Protein AF-A0A8T4RF55-F1 (afdb_monomer)

Radius of gyration: 16.99 Å; Cα contacts (8 Å, |Δi|>4): 60; chains: 1; bounding box: 37×33×46 Å

pLDDT: mean 94.15, std 7.54, range [52.59, 98.62]

Solvent-accessible surface area (backbone atoms only — not comparable to full-atom values): 5927 Å² total; per-residue (Å²): 133,56,58,46,57,53,33,50,52,48,51,54,49,36,68,74,76,56,82,65,101,63,55,70,68,57,51,53,50,51,48,50,55,51,52,52,52,43,52,48,55,52,50,50,52,51,56,39,44,75,74,68,45,93,66,75,61,59,62,48,64,74,44,38,55,56,49,52,51,51,50,50,32,53,50,32,57,74,71,68,48,87,41,64,48,62,55,49,54,54,50,52,55,52,52,52,51,50,66,60,73,77,107

Structure (mmCIF, N/CA/C/O backbone):
data_AF-A0A8T4RF55-F1
#
_entry.id   AF-A0A8T4RF55-F1
#
loop_
_atom_site.group_PDB
_atom_site.id
_atom_site.type_symbol
_atom_site.label_atom_id
_atom_site.label_alt_id
_atom_site.label_comp_id
_atom_site.label_asym_id
_atom_site.label_entity_id
_atom_site.label_seq_id
_atom_site.pdbx_PDB_ins_code
_atom_site.Cartn_x
_atom_site.Cartn_y
_atom_site.Cartn_z
_atom_site.occupancy
_atom_site.B_iso_or_equiv
_atom_site.auth_seq_id
_atom_site.auth_comp_id
_atom_site.auth_asym_id
_atom_site.auth_atom_id
_atom_site.pdbx_PDB_model_num
ATOM 1 N N . MET A 1 1 ? -10.672 -16.044 -0.523 1.00 75.94 1 MET A N 1
ATOM 2 C CA . MET A 1 1 ? -9.981 -15.215 0.471 1.00 75.94 1 MET A CA 1
ATOM 3 C C . MET A 1 1 ? -10.232 -13.793 0.055 1.00 75.94 1 MET A C 1
ATOM 5 O O . MET A 1 1 ? -9.889 -13.452 -1.074 1.00 75.94 1 MET A O 1
ATOM 9 N N . ASP A 1 2 ? -10.941 -13.046 0.882 1.00 91.69 2 ASP A N 1
ATOM 10 C CA . ASP A 1 2 ? -11.229 -11.640 0.616 1.00 91.69 2 ASP A CA 1
ATOM 11 C C . ASP A 1 2 ? -10.144 -10.730 1.224 1.00 91.69 2 ASP A C 1
ATOM 13 O O . ASP A 1 2 ? -9.133 -11.189 1.764 1.00 91.69 2 ASP A O 1
ATOM 17 N N . THR A 1 3 ? -10.310 -9.418 1.071 1.00 92.31 3 THR A N 1
ATOM 18 C CA . THR A 1 3 ? -9.379 -8.418 1.610 1.00 92.31 3 THR A CA 1
ATOM 19 C C . THR A 1 3 ? -9.333 -8.417 3.132 1.00 92.31 3 THR A C 1
ATOM 21 O O . THR A 1 3 ? -8.275 -8.145 3.701 1.00 92.31 3 THR A O 1
ATOM 24 N N . LYS A 1 4 ? -10.446 -8.751 3.791 1.00 94.81 4 LYS A N 1
ATOM 25 C CA . LYS A 1 4 ? -10.540 -8.824 5.246 1.00 94.81 4 LYS A CA 1
ATOM 26 C C . LYS A 1 4 ? -9.741 -10.002 5.787 1.00 94.81 4 LYS A C 1
ATOM 28 O O . LYS A 1 4 ? -8.947 -9.829 6.709 1.00 94.81 4 LYS A O 1
ATOM 33 N N . ASP A 1 5 ? -9.863 -11.165 5.151 1.00 96.19 5 ASP A N 1
ATOM 34 C CA . ASP A 1 5 ? -9.072 -12.355 5.463 1.00 96.19 5 ASP A CA 1
ATOM 35 C C . ASP A 1 5 ? -7.565 -12.074 5.345 1.00 96.19 5 ASP A C 1
ATOM 37 O O . ASP A 1 5 ? -6.777 -12.469 6.209 1.00 96.19 5 ASP A O 1
ATOM 41 N N . LEU A 1 6 ? -7.144 -11.394 4.270 1.00 95.25 6 LEU A N 1
ATOM 42 C CA . LEU A 1 6 ? -5.741 -11.021 4.052 1.00 95.25 6 LEU A CA 1
ATOM 43 C C . LEU A 1 6 ? -5.245 -10.055 5.131 1.00 95.25 6 LEU A C 1
ATOM 45 O O . LEU A 1 6 ? -4.172 -10.260 5.702 1.00 95.25 6 LEU A O 1
ATOM 49 N N . GLN A 1 7 ? -6.045 -9.037 5.448 1.00 96.75 7 GLN A N 1
ATOM 50 C CA . GLN A 1 7 ? -5.734 -8.065 6.489 1.00 96.75 7 GLN A CA 1
ATOM 51 C C . GLN A 1 7 ? -5.605 -8.725 7.872 1.00 96.75 7 GLN A C 1
ATOM 53 O O . GLN A 1 7 ? -4.681 -8.401 8.625 1.00 96.75 7 GLN A O 1
ATOM 58 N N . GLN A 1 8 ? -6.485 -9.678 8.192 1.00 96.94 8 GLN A N 1
ATOM 59 C CA . GLN A 1 8 ? -6.433 -10.425 9.446 1.00 96.94 8 GLN A CA 1
ATOM 60 C C . GLN A 1 8 ? -5.203 -11.338 9.515 1.00 96.94 8 GLN A C 1
ATOM 62 O O . GLN A 1 8 ? -4.500 -11.341 10.524 1.00 96.94 8 GLN A O 1
ATOM 67 N N . ARG A 1 9 ? -4.873 -12.049 8.432 1.00 96.75 9 ARG A N 1
ATOM 68 C CA . ARG A 1 9 ? -3.643 -12.858 8.361 1.00 96.75 9 ARG A CA 1
ATOM 69 C C . ARG A 1 9 ? -2.383 -12.015 8.536 1.00 96.75 9 ARG A C 1
ATOM 71 O O . ARG A 1 9 ? -1.439 -12.467 9.182 1.00 96.75 9 ARG A O 1
ATOM 78 N N . GLN A 1 10 ? -2.372 -10.793 8.002 1.00 96.56 10 GLN A N 1
ATOM 79 C CA . GLN A 1 10 ? -1.277 -9.854 8.235 1.00 96.56 10 GLN A CA 1
ATOM 80 C C . GLN A 1 10 ? -1.180 -9.472 9.719 1.00 96.56 10 GLN A C 1
ATOM 82 O O . GLN A 1 10 ? -0.090 -9.522 10.283 1.00 96.56 10 GLN A O 1
ATOM 87 N N . ALA A 1 11 ? -2.307 -9.172 10.377 1.00 95.62 11 ALA A N 1
ATOM 88 C CA . ALA A 1 11 ? -2.330 -8.872 11.811 1.00 95.62 11 ALA A CA 1
ATOM 89 C C . ALA A 1 11 ? -1.808 -10.044 12.660 1.00 95.62 11 ALA A C 1
ATOM 91 O O . ALA A 1 11 ? -1.033 -9.837 13.592 1.00 95.62 11 ALA A O 1
ATOM 92 N N . GLU A 1 12 ? -2.193 -11.278 12.327 1.00 96.75 12 GLU A N 1
ATOM 93 C CA . GLU A 1 12 ? -1.714 -12.494 12.996 1.00 96.75 12 GLU A CA 1
ATOM 94 C C . GLU A 1 12 ? -0.205 -12.695 12.808 1.00 96.75 12 GLU A C 1
ATOM 96 O O . GLU A 1 12 ? 0.510 -13.025 13.760 1.00 96.75 12 GLU A O 1
ATOM 101 N N . TYR A 1 13 ? 0.295 -12.466 11.591 1.00 96.12 13 TYR A N 1
ATOM 102 C CA . TYR A 1 13 ? 1.722 -12.511 11.292 1.00 96.12 13 TYR A CA 1
ATOM 103 C C . TYR A 1 13 ? 2.492 -11.456 12.099 1.00 96.12 13 TYR A C 1
ATOM 105 O O . TYR A 1 13 ? 3.465 -11.789 12.778 1.00 96.12 13 TYR A O 1
ATOM 113 N N . ASP A 1 14 ? 2.032 -10.206 12.094 1.00 93.75 14 ASP A N 1
ATOM 114 C CA . ASP A 1 14 ? 2.677 -9.109 12.817 1.00 93.75 14 ASP A CA 1
ATOM 115 C C . ASP A 1 14 ? 2.645 -9.337 14.332 1.00 93.75 14 ASP A C 1
ATOM 117 O O . ASP A 1 14 ? 3.651 -9.148 15.014 1.00 93.75 14 ASP A O 1
ATOM 121 N N . ALA A 1 15 ? 1.529 -9.828 14.875 1.00 92.69 15 ALA A N 1
ATOM 122 C CA . ALA A 1 15 ? 1.428 -10.174 16.288 1.00 92.69 15 ALA A CA 1
ATOM 123 C C . ALA A 1 15 ? 2.415 -11.281 16.682 1.00 92.69 15 ALA A C 1
ATOM 125 O O . ALA A 1 15 ? 2.903 -11.297 17.811 1.00 92.69 15 ALA A O 1
ATOM 126 N N . LYS A 1 16 ? 2.729 -12.207 15.773 1.00 94.06 16 LYS A N 1
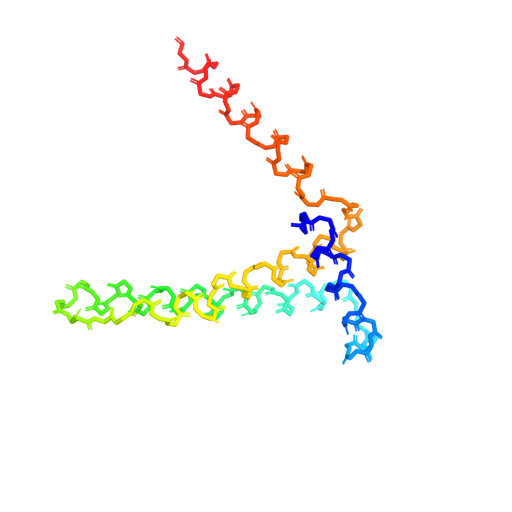ATOM 127 C CA . LYS A 1 16 ? 3.645 -13.318 16.044 1.00 94.06 16 LYS A CA 1
ATOM 128 C C . LYS A 1 16 ? 5.117 -12.948 15.861 1.00 94.06 16 LYS A C 1
ATOM 130 O O . LYS A 1 16 ? 5.954 -13.416 16.630 1.00 94.06 16 LYS A O 1
ATOM 135 N N . TYR A 1 17 ? 5.436 -12.148 14.848 1.00 90.75 17 TYR A N 1
ATOM 136 C CA . TYR A 1 17 ? 6.816 -11.925 14.402 1.00 90.75 17 TYR A CA 1
ATOM 137 C C . TYR A 1 17 ? 7.294 -10.478 14.551 1.00 90.75 17 TYR A C 1
ATOM 139 O O . TYR A 1 17 ? 8.494 -10.222 14.491 1.00 90.75 17 TYR A O 1
ATOM 147 N N . TRP A 1 18 ? 6.381 -9.536 14.783 1.00 82.06 18 TRP A N 1
ATOM 148 C CA . TRP A 1 18 ? 6.650 -8.101 14.823 1.00 82.06 18 TRP A CA 1
ATOM 149 C C . TRP A 1 18 ? 6.173 -7.457 16.134 1.00 82.06 18 TRP A C 1
ATOM 151 O O . TRP A 1 18 ? 5.521 -6.411 16.161 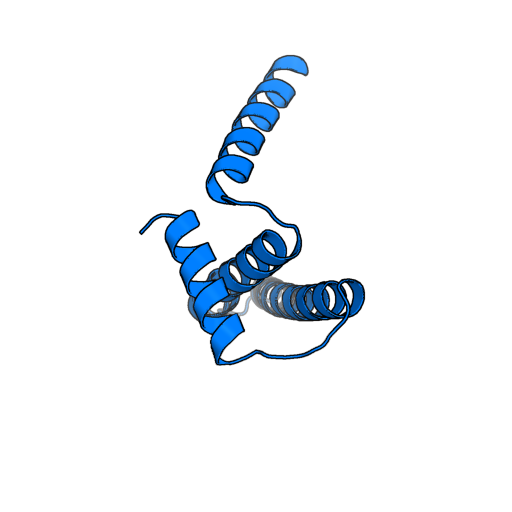1.00 82.06 18 TRP A O 1
ATOM 161 N N . GLN A 1 19 ? 6.531 -8.068 17.267 1.00 69.75 19 GLN A N 1
ATOM 162 C CA . GLN A 1 19 ? 6.258 -7.502 18.591 1.00 69.75 19 GLN A CA 1
ATOM 163 C C . GLN A 1 19 ? 7.274 -6.412 18.949 1.00 69.75 19 GLN A C 1
ATOM 165 O O . GLN A 1 19 ? 8.222 -6.636 19.697 1.00 69.75 19 GLN A O 1
ATOM 170 N N . HIS A 1 20 ? 7.093 -5.219 18.384 1.00 71.06 20 HIS A N 1
ATOM 171 C CA . HIS A 1 20 ? 7.832 -4.020 18.782 1.00 71.06 20 HIS A CA 1
ATOM 172 C C . HIS A 1 20 ? 6.919 -3.043 19.530 1.00 71.06 20 HIS A C 1
ATOM 174 O O . HIS A 1 20 ? 5.885 -2.615 19.009 1.00 71.06 20 HIS A O 1
ATOM 180 N N . ASN A 1 21 ? 7.350 -2.623 20.725 1.00 81.62 21 ASN A N 1
ATOM 181 C CA . ASN A 1 21 ? 6.771 -1.497 21.466 1.00 81.62 21 ASN A CA 1
ATOM 182 C C . ASN A 1 21 ? 7.182 -0.170 20.806 1.00 81.62 21 ASN A C 1
ATOM 184 O O . ASN A 1 21 ? 7.965 0.597 21.356 1.00 81.62 21 ASN A O 1
ATOM 188 N N . ALA A 1 22 ? 6.690 0.062 19.592 1.00 87.69 22 ALA A N 1
ATOM 189 C CA . ALA A 1 22 ? 6.879 1.297 18.844 1.00 87.69 22 ALA A CA 1
ATOM 190 C C . ALA A 1 22 ? 5.625 2.175 18.937 1.00 87.69 22 ALA A C 1
ATOM 192 O O . ALA A 1 22 ? 4.496 1.668 18.950 1.00 87.69 22 ALA A O 1
ATOM 193 N N . SER A 1 23 ? 5.828 3.490 18.960 1.00 93.75 23 SER A N 1
ATOM 194 C CA . SER A 1 23 ? 4.749 4.474 18.855 1.00 93.75 23 SER A CA 1
ATOM 195 C C . SER A 1 23 ? 4.048 4.403 17.492 1.00 93.75 23 SER A C 1
ATOM 197 O O . SER A 1 23 ? 4.587 3.874 16.517 1.00 93.75 23 SER A O 1
ATOM 199 N N . GLU A 1 24 ? 2.841 4.966 17.402 1.00 94.00 24 GLU A N 1
ATOM 200 C CA . GLU A 1 24 ? 2.093 5.054 16.141 1.00 94.00 24 GLU A CA 1
ATOM 201 C C . GLU A 1 24 ? 2.905 5.759 15.042 1.00 94.00 24 GLU A C 1
ATOM 203 O O . GLU A 1 24 ? 3.035 5.235 13.936 1.00 94.00 24 GLU A O 1
ATOM 208 N N . LEU A 1 25 ? 3.543 6.890 15.368 1.00 96.19 25 LEU A N 1
ATOM 209 C CA . LEU A 1 25 ? 4.387 7.635 14.432 1.00 96.19 25 LEU A CA 1
ATOM 210 C C . LEU A 1 25 ? 5.539 6.783 13.887 1.00 96.19 25 LEU A C 1
ATOM 212 O O . LEU A 1 25 ? 5.839 6.830 12.696 1.00 96.19 25 LEU A O 1
ATOM 216 N N . GLU A 1 26 ? 6.202 6.003 14.740 1.00 9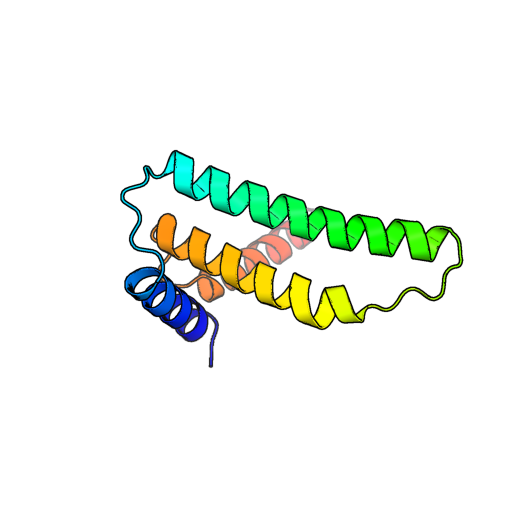5.62 26 GLU A N 1
ATOM 217 C CA . GLU A 1 26 ? 7.307 5.143 14.312 1.00 95.62 26 GLU A CA 1
ATOM 218 C C . GLU A 1 26 ? 6.837 4.041 13.367 1.00 95.62 26 GLU A C 1
ATOM 220 O O . GLU A 1 26 ? 7.526 3.751 12.386 1.00 95.62 26 GLU A O 1
ATOM 225 N N . LYS A 1 27 ? 5.652 3.475 13.617 1.00 94.88 27 LYS A N 1
ATOM 226 C CA . LYS A 1 27 ? 5.033 2.476 12.740 1.00 94.88 27 LYS A CA 1
ATOM 227 C C . LYS A 1 27 ? 4.635 3.086 11.394 1.00 94.88 27 LYS A C 1
ATOM 229 O O . LYS A 1 27 ? 4.998 2.534 10.358 1.00 94.88 27 LYS A O 1
ATOM 234 N N . ILE A 1 28 ? 3.998 4.260 11.385 1.00 96.94 28 ILE A N 1
ATOM 235 C CA . ILE A 1 28 ? 3.660 4.985 10.146 1.00 96.94 28 ILE A CA 1
ATOM 236 C C . ILE A 1 28 ? 4.925 5.327 9.355 1.00 96.94 28 ILE A C 1
ATOM 238 O O . ILE A 1 28 ? 4.973 5.123 8.139 1.00 96.94 28 ILE A O 1
ATOM 242 N N . ARG A 1 29 ? 5.977 5.804 10.030 1.00 97.31 29 ARG A N 1
ATOM 243 C CA . ARG A 1 29 ? 7.270 6.089 9.396 1.00 97.31 29 ARG A CA 1
ATOM 244 C C . ARG A 1 29 ? 7.871 4.823 8.792 1.00 97.31 29 ARG A C 1
ATOM 246 O O . ARG A 1 29 ? 8.340 4.865 7.661 1.00 97.31 29 ARG A O 1
ATOM 253 N N . HIS A 1 30 ? 7.854 3.709 9.522 1.00 95.62 30 HIS A N 1
ATOM 254 C CA . HIS A 1 30 ? 8.358 2.427 9.037 1.00 95.62 30 HIS A CA 1
ATOM 255 C C . HIS A 1 30 ? 7.630 1.982 7.760 1.00 95.62 30 HIS A C 1
ATOM 257 O O . HIS A 1 30 ? 8.283 1.744 6.744 1.00 95.62 30 HIS A O 1
ATOM 263 N N . ILE A 1 31 ? 6.295 1.972 7.778 1.00 96.81 31 ILE A N 1
ATOM 264 C CA . ILE A 1 31 ? 5.461 1.637 6.614 1.00 96.81 31 ILE A CA 1
ATOM 265 C C . ILE A 1 31 ? 5.776 2.574 5.438 1.00 96.81 31 ILE A C 1
ATOM 267 O O . ILE A 1 31 ? 6.048 2.114 4.331 1.00 96.81 31 ILE A O 1
ATOM 271 N N . THR A 1 32 ? 5.830 3.887 5.682 1.00 98.00 32 THR A N 1
ATOM 272 C CA . THR A 1 32 ? 6.152 4.897 4.657 1.00 98.00 32 THR A CA 1
ATOM 273 C C . THR A 1 32 ? 7.508 4.640 3.997 1.00 98.00 32 THR A C 1
ATOM 275 O O . THR A 1 32 ? 7.625 4.710 2.775 1.00 98.00 32 THR A O 1
ATOM 278 N N . LEU A 1 33 ? 8.540 4.310 4.781 1.00 98.19 33 LEU A N 1
ATOM 279 C CA . LEU A 1 33 ? 9.871 4.005 4.249 1.00 98.19 33 LEU A CA 1
ATOM 280 C C . LEU A 1 33 ? 9.855 2.769 3.346 1.00 98.19 33 LEU A C 1
ATOM 282 O O .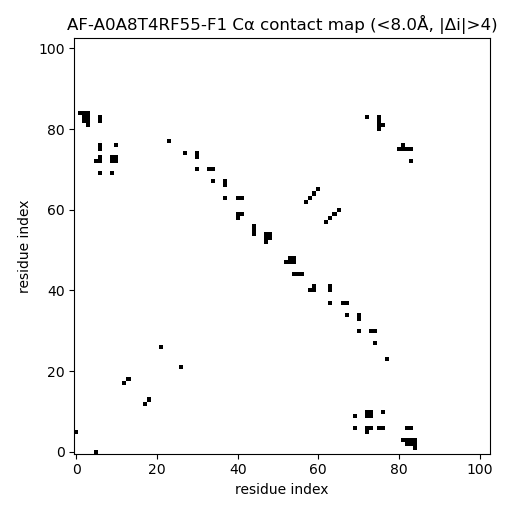 LEU A 1 33 ? 10.555 2.734 2.335 1.00 98.19 33 LEU A O 1
ATOM 286 N N . HIS A 1 34 ? 9.058 1.762 3.692 1.00 98.25 34 HIS A N 1
ATOM 287 C CA . HIS A 1 34 ? 8.903 0.577 2.862 1.00 98.25 34 HIS A CA 1
ATOM 288 C C . HIS A 1 34 ? 8.137 0.867 1.570 1.00 98.25 34 HIS A C 1
ATOM 290 O O . HIS A 1 34 ? 8.622 0.500 0.502 1.00 98.25 34 HIS A O 1
ATOM 296 N N . VAL A 1 35 ? 7.036 1.620 1.630 1.00 98.25 35 VAL A N 1
ATOM 297 C CA . VAL A 1 35 ? 6.331 2.101 0.429 1.00 98.25 35 VAL A CA 1
ATOM 298 C C . VAL A 1 35 ? 7.276 2.896 -0.479 1.00 98.25 35 VAL A C 1
ATOM 300 O O . VAL A 1 35 ? 7.291 2.678 -1.688 1.00 98.25 35 VAL A O 1
ATOM 303 N N . GLY A 1 36 ? 8.142 3.743 0.086 1.00 98.50 36 GLY A N 1
ATOM 304 C CA . GLY A 1 36 ? 9.172 4.457 -0.675 1.00 98.50 36 GLY A CA 1
ATOM 305 C C . GLY A 1 36 ? 10.123 3.527 -1.440 1.00 98.50 36 GLY A C 1
ATOM 306 O O . GLY A 1 36 ? 10.443 3.793 -2.597 1.00 98.50 36 GLY A O 1
ATOM 307 N N . LYS A 1 37 ? 10.527 2.393 -0.849 1.00 98.50 37 LYS A N 1
ATOM 308 C CA . LYS A 1 37 ? 11.334 1.374 -1.549 1.00 98.50 37 LYS A CA 1
ATOM 309 C C . LYS A 1 37 ? 10.572 0.747 -2.715 1.00 98.50 37 LYS A C 1
ATOM 311 O O . LYS A 1 37 ? 11.167 0.516 -3.764 1.00 98.50 37 LYS A O 1
ATOM 316 N N . LEU A 1 38 ? 9.275 0.486 -2.548 1.00 98.62 38 LEU A N 1
ATOM 317 C CA . LEU A 1 38 ? 8.429 -0.063 -3.612 1.00 98.62 38 LEU A CA 1
ATOM 318 C C . LEU A 1 38 ? 8.296 0.913 -4.783 1.00 98.62 38 LEU A C 1
ATOM 320 O O . LEU A 1 38 ? 8.455 0.515 -5.935 1.00 98.62 38 LEU A O 1
ATOM 324 N N . VAL A 1 39 ? 8.099 2.200 -4.487 1.00 98.44 39 VAL A N 1
ATOM 325 C CA . VAL A 1 39 ? 8.116 3.267 -5.498 1.00 98.44 39 VAL A CA 1
ATOM 326 C C . VAL A 1 39 ? 9.469 3.321 -6.210 1.00 98.44 39 VAL A C 1
ATOM 328 O O . VAL A 1 39 ? 9.500 3.441 -7.429 1.00 98.44 39 VAL A O 1
ATOM 331 N N . GLY A 1 40 ? 10.579 3.157 -5.485 1.00 98.50 40 GLY A N 1
ATOM 332 C CA . GLY A 1 40 ? 11.915 3.063 -6.081 1.00 98.50 40 GLY A CA 1
ATOM 333 C C . GLY A 1 40 ? 12.047 1.920 -7.094 1.00 98.50 40 GLY A C 1
ATOM 334 O O . GLY A 1 40 ? 12.555 2.140 -8.187 1.00 98.50 40 GLY A O 1
ATOM 335 N N . LYS A 1 41 ? 11.530 0.722 -6.784 1.00 98.31 41 LYS A N 1
ATOM 336 C CA . LYS A 1 41 ? 11.526 -0.419 -7.724 1.00 98.31 41 LYS A CA 1
ATOM 337 C C . LYS A 1 41 ? 10.724 -0.113 -8.995 1.00 98.31 41 LYS A C 1
ATOM 3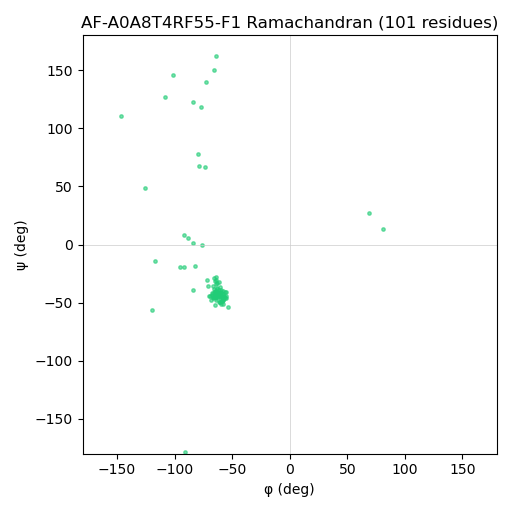39 O O . LYS A 1 41 ? 11.167 -0.436 -10.095 1.00 98.31 41 LYS A O 1
ATOM 344 N N . LEU A 1 42 ? 9.568 0.540 -8.852 1.00 98.38 42 LEU A N 1
ATOM 345 C CA . LEU A 1 42 ? 8.756 0.985 -9.991 1.00 98.38 42 LEU A CA 1
ATOM 346 C C . LEU A 1 42 ? 9.485 2.039 -10.831 1.00 98.38 42 LEU A C 1
ATOM 348 O O . LEU A 1 42 ? 9.495 1.938 -12.054 1.00 98.38 42 LEU A O 1
ATOM 352 N N . ALA A 1 43 ? 10.127 3.015 -10.185 1.00 98.44 43 ALA A N 1
ATOM 353 C CA . ALA A 1 43 ? 10.901 4.049 -10.865 1.00 98.44 43 ALA A CA 1
ATOM 354 C C . ALA A 1 43 ? 12.051 3.445 -11.683 1.00 98.44 43 ALA A C 1
ATOM 356 O O . ALA A 1 43 ? 12.208 3.795 -12.849 1.00 98.44 43 ALA A O 1
ATOM 357 N N . THR A 1 44 ? 12.782 2.480 -11.115 1.00 98.12 44 THR A N 1
ATOM 358 C CA . THR A 1 44 ? 13.819 1.734 -11.840 1.00 98.12 44 THR A CA 1
ATOM 359 C C . THR A 1 44 ? 13.243 1.032 -13.066 1.00 98.12 44 THR A C 1
ATOM 361 O O . THR A 1 44 ? 13.822 1.117 -14.143 1.00 98.12 44 THR A O 1
ATOM 364 N N . TYR A 1 45 ? 12.099 0.352 -12.941 1.00 98.19 45 TYR A N 1
ATOM 365 C CA . TYR A 1 45 ? 11.465 -0.282 -14.097 1.00 98.19 45 TYR A CA 1
ATOM 366 C C . TYR A 1 45 ? 11.152 0.736 -15.203 1.00 98.19 45 TYR A C 1
ATOM 368 O O . TYR A 1 45 ? 11.512 0.499 -16.355 1.00 98.19 45 TYR A O 1
ATOM 376 N N . CYS A 1 46 ? 10.537 1.872 -14.859 1.00 98.12 46 CYS A N 1
ATOM 377 C CA . CYS A 1 46 ? 10.209 2.919 -15.828 1.00 98.12 46 CYS A CA 1
ATOM 378 C C . CYS A 1 46 ? 11.462 3.470 -16.520 1.00 98.12 46 CYS A C 1
ATOM 380 O O . CYS A 1 46 ? 11.511 3.492 -17.744 1.00 98.12 46 CYS A O 1
ATOM 382 N N . GLU A 1 47 ? 12.494 3.832 -15.754 1.00 98.38 47 GLU A N 1
ATOM 383 C CA . GLU A 1 47 ? 13.753 4.359 -16.293 1.00 98.38 47 GLU A CA 1
ATOM 384 C C . GLU A 1 47 ? 14.410 3.376 -17.274 1.00 98.38 47 GLU A C 1
ATOM 386 O O . GLU A 1 47 ? 14.849 3.757 -18.359 1.00 98.38 47 GLU A O 1
ATOM 391 N N . ARG A 1 48 ? 14.475 2.087 -16.920 1.00 98.00 48 ARG A N 1
ATOM 392 C CA . ARG A 1 48 ? 15.099 1.060 -17.770 1.00 98.00 48 ARG A CA 1
ATOM 393 C C . ARG A 1 48 ? 14.305 0.853 -19.063 1.00 98.00 48 ARG A C 1
ATOM 395 O O . ARG A 1 48 ? 14.897 0.768 -20.136 1.00 98.00 48 ARG A O 1
ATOM 402 N N . GLN A 1 49 ? 12.975 0.836 -18.978 1.00 97.44 49 GLN A N 1
ATOM 403 C CA . GLN A 1 49 ? 12.100 0.745 -20.151 1.00 97.44 49 GLN A CA 1
ATOM 404 C C . GLN A 1 49 ? 12.240 1.965 -21.074 1.00 97.44 49 GLN A C 1
ATOM 406 O O . GLN A 1 49 ? 12.337 1.808 -22.289 1.00 97.44 49 GLN A O 1
ATOM 411 N N . GLU A 1 50 ? 12.311 3.177 -20.518 1.00 97.56 50 GLU A N 1
ATOM 412 C CA . GLU A 1 50 ? 12.507 4.417 -21.285 1.00 97.56 50 GLU A CA 1
ATOM 413 C C . GLU A 1 50 ? 13.867 4.466 -21.998 1.00 97.56 50 GLU A C 1
ATOM 415 O O . GLU A 1 50 ? 13.968 5.009 -23.099 1.00 97.56 50 GLU A O 1
ATOM 420 N N . HIS A 1 51 ? 14.898 3.836 -21.430 1.00 97.44 51 HIS A N 1
ATOM 421 C CA . HIS A 1 51 ? 16.197 3.648 -22.084 1.00 97.44 51 HIS A CA 1
ATOM 422 C C . HIS A 1 51 ? 16.211 2.544 -23.159 1.00 97.44 51 HIS A C 1
ATOM 424 O O . HIS A 1 51 ? 17.240 2.329 -23.802 1.00 97.44 51 HIS A O 1
ATOM 430 N N . GLY A 1 52 ? 15.086 1.862 -23.392 1.00 96.19 52 GLY A N 1
ATOM 431 C CA . GLY A 1 52 ? 14.965 0.793 -24.384 1.00 96.19 52 GLY A CA 1
ATOM 432 C C . GLY A 1 52 ? 15.481 -0.567 -23.908 1.00 96.19 52 GLY A C 1
ATOM 433 O O . GLY A 1 52 ? 15.647 -1.474 -24.727 1.00 96.19 52 GLY A O 1
ATOM 434 N N . ASP A 1 53 ? 15.729 -0.736 -22.605 1.00 95.94 53 ASP A N 1
ATOM 435 C CA . ASP A 1 53 ? 16.070 -2.039 -22.044 1.00 95.94 53 ASP A CA 1
ATOM 436 C C . ASP A 1 53 ? 14.831 -2.944 -22.013 1.00 95.94 53 ASP A C 1
ATOM 438 O O . ASP A 1 53 ? 13.748 -2.532 -21.598 1.00 95.94 53 ASP A O 1
ATOM 442 N N . ASN A 1 54 ? 14.994 -4.230 -22.341 1.00 93.50 54 ASN A N 1
ATOM 443 C CA . ASN A 1 54 ? 13.956 -5.236 -22.091 1.00 93.50 54 ASN A CA 1
ATOM 444 C C . ASN A 1 54 ? 13.963 -5.656 -20.609 1.00 93.50 54 ASN A C 1
ATOM 446 O O . ASN A 1 54 ? 14.376 -6.764 -20.256 1.00 93.50 54 ASN A O 1
ATOM 450 N N . TYR A 1 55 ? 13.594 -4.727 -19.729 1.00 95.06 55 TYR A N 1
ATOM 451 C CA . TYR A 1 55 ? 13.634 -4.920 -18.283 1.00 95.06 55 TYR A CA 1
ATOM 452 C C . TYR A 1 55 ? 12.367 -5.629 -17.785 1.00 95.06 55 TYR A C 1
ATOM 454 O O . TYR A 1 55 ? 11.253 -5.164 -18.013 1.00 95.06 55 TYR A O 1
ATOM 462 N N . SER A 1 56 ? 12.518 -6.771 -17.114 1.00 96.50 56 SER A N 1
ATOM 463 C CA . SER A 1 56 ? 11.378 -7.613 -16.723 1.00 96.50 56 SER A CA 1
ATOM 464 C C . SER A 1 56 ? 10.454 -6.950 -15.689 1.00 96.50 56 SER A C 1
ATOM 466 O O . SER A 1 56 ? 10.897 -6.192 -14.825 1.00 96.50 56 SER A O 1
ATOM 468 N N . THR A 1 57 ? 9.167 -7.305 -15.728 1.00 97.88 57 THR A N 1
ATOM 469 C CA . THR A 1 57 ? 8.171 -6.967 -14.697 1.00 97.88 57 THR A CA 1
ATOM 470 C C . THR A 1 57 ? 8.162 -7.944 -13.518 1.00 97.88 57 THR A C 1
ATOM 472 O O . THR A 1 57 ? 7.368 -7.758 -12.597 1.00 97.88 57 THR A O 1
ATOM 475 N N . ASP A 1 58 ? 9.029 -8.963 -13.501 1.00 98.06 58 ASP A N 1
ATOM 476 C CA . ASP A 1 58 ? 9.036 -9.997 -12.454 1.00 98.06 58 ASP A CA 1
ATOM 477 C C . ASP A 1 58 ? 9.168 -9.401 -11.047 1.00 98.06 58 ASP A C 1
ATOM 479 O O . ASP A 1 58 ? 8.381 -9.735 -10.170 1.00 98.06 58 ASP A O 1
ATOM 483 N N . GLN A 1 59 ? 10.065 -8.429 -10.837 1.00 97.50 59 GLN A N 1
ATOM 484 C CA . GLN A 1 59 ? 10.197 -7.763 -9.534 1.00 97.50 59 GLN A CA 1
ATOM 485 C C . GLN A 1 59 ? 8.927 -6.989 -9.135 1.00 97.50 59 GLN A C 1
ATOM 487 O O . GLN A 1 59 ? 8.583 -6.909 -7.955 1.00 97.50 59 GLN A O 1
ATOM 492 N N . ILE A 1 60 ? 8.199 -6.426 -10.102 1.00 98.31 60 ILE A N 1
ATOM 493 C CA . ILE A 1 60 ? 6.927 -5.759 -9.813 1.00 98.31 60 ILE A CA 1
ATOM 494 C C . ILE A 1 60 ? 5.885 -6.795 -9.386 1.00 98.31 60 ILE A C 1
ATOM 496 O O . ILE A 1 60 ? 5.210 -6.611 -8.375 1.00 98.31 60 ILE A O 1
ATOM 500 N N . ARG A 1 61 ? 5.772 -7.888 -10.148 1.00 98.44 61 ARG A N 1
ATOM 501 C CA . ARG A 1 61 ? 4.800 -8.959 -9.913 1.00 98.44 61 ARG A CA 1
ATOM 502 C C . ARG A 1 61 ? 5.047 -9.678 -8.588 1.00 98.44 61 ARG A C 1
ATOM 504 O O . ARG A 1 61 ? 4.102 -9.882 -7.834 1.00 98.44 61 ARG A O 1
ATOM 511 N N . ASP A 1 62 ? 6.295 -10.047 -8.328 1.00 98.19 62 ASP A N 1
ATOM 512 C CA . ASP A 1 62 ? 6.649 -10.991 -7.269 1.00 98.19 62 ASP A CA 1
ATOM 513 C C . ASP A 1 62 ? 7.045 -10.296 -5.959 1.00 98.19 62 ASP A C 1
ATOM 515 O O . ASP A 1 62 ? 6.983 -10.919 -4.903 1.00 98.19 62 ASP A O 1
ATOM 519 N N . GLU A 1 63 ? 7.411 -9.008 -6.003 1.00 98.00 63 GLU A N 1
ATOM 520 C CA . GLU A 1 63 ? 7.776 -8.240 -4.806 1.00 98.00 63 GLU A CA 1
ATOM 521 C C . GLU A 1 63 ? 6.859 -7.027 -4.602 1.00 98.00 63 GLU A C 1
ATOM 523 O O . GLU A 1 63 ? 6.224 -6.903 -3.562 1.00 98.00 63 GLU A O 1
ATOM 528 N N . VAL A 1 64 ? 6.747 -6.125 -5.585 1.00 98.44 64 VAL A N 1
ATOM 529 C CA . VAL A 1 64 ? 6.055 -4.837 -5.376 1.00 98.44 64 VAL A CA 1
ATOM 530 C C . VAL A 1 64 ? 4.566 -5.010 -5.089 1.00 98.44 64 VAL A C 1
ATOM 532 O O . VAL A 1 64 ? 4.065 -4.455 -4.115 1.00 98.44 64 VAL A O 1
ATOM 535 N N . VAL A 1 65 ? 3.849 -5.754 -5.931 1.00 98.06 65 VAL A N 1
ATOM 536 C CA . VAL A 1 65 ? 2.402 -5.963 -5.780 1.00 98.06 65 VAL A CA 1
ATOM 537 C C . VAL A 1 65 ? 2.045 -6.631 -4.444 1.00 98.06 65 VAL A C 1
ATOM 539 O O . VAL A 1 65 ? 1.194 -6.079 -3.743 1.00 98.06 65 VAL A O 1
ATOM 542 N N . PRO A 1 66 ? 2.653 -7.765 -4.041 1.00 97.50 66 PRO A N 1
ATOM 543 C CA . PRO A 1 66 ? 2.340 -8.367 -2.747 1.00 97.50 66 PRO A CA 1
ATOM 544 C C . PRO A 1 66 ? 2.754 -7.477 -1.567 1.00 97.50 66 PRO A C 1
ATOM 546 O O . PRO A 1 66 ? 1.974 -7.337 -0.623 1.00 97.50 66 PRO A O 1
ATOM 549 N N . ASP A 1 67 ? 3.909 -6.806 -1.630 1.00 98.25 67 ASP A N 1
ATOM 550 C CA . ASP A 1 67 ? 4.353 -5.912 -0.554 1.00 98.25 67 ASP A CA 1
ATOM 551 C C . ASP A 1 67 ? 3.414 -4.703 -0.382 1.00 98.25 67 ASP A C 1
ATOM 553 O O . ASP A 1 67 ? 3.171 -4.255 0.739 1.00 98.25 67 ASP A O 1
ATOM 557 N N . LEU A 1 68 ? 2.827 -4.182 -1.468 1.00 97.25 68 LEU A N 1
ATOM 558 C CA . LEU A 1 68 ? 1.809 -3.128 -1.377 1.00 97.25 68 LEU A CA 1
ATOM 559 C C . LEU A 1 68 ? 0.595 -3.586 -0.560 1.00 97.25 68 LEU A C 1
ATOM 561 O O . LEU A 1 68 ? 0.070 -2.800 0.230 1.00 97.25 68 LEU A O 1
ATOM 565 N N . VAL A 1 69 ? 0.172 -4.845 -0.710 1.00 96.31 69 VAL A N 1
ATOM 566 C CA . VAL A 1 69 ? -0.924 -5.415 0.087 1.00 96.31 69 VAL A CA 1
ATOM 567 C C . VAL A 1 69 ? -0.516 -5.521 1.553 1.00 96.31 69 VAL A C 1
ATOM 569 O O . VAL A 1 69 ? -1.270 -5.075 2.415 1.00 96.31 69 VAL A O 1
ATOM 572 N N . VAL A 1 70 ? 0.693 -6.019 1.840 1.00 97.00 70 VAL A N 1
ATOM 573 C CA . VAL A 1 70 ? 1.237 -6.102 3.209 1.00 97.00 70 VAL A CA 1
ATOM 574 C C . VAL A 1 70 ? 1.183 -4.741 3.898 1.00 97.00 70 VAL A C 1
ATOM 576 O O . VAL A 1 70 ? 0.594 -4.606 4.971 1.00 97.00 70 VAL A O 1
ATOM 579 N N . TYR A 1 71 ? 1.752 -3.710 3.273 1.00 97.19 71 TYR A N 1
ATOM 580 C CA . TYR A 1 71 ? 1.847 -2.387 3.888 1.00 97.19 71 TYR A CA 1
ATOM 581 C C . TYR A 1 71 ? 0.501 -1.659 3.959 1.00 97.19 71 TYR A C 1
ATOM 583 O O . TYR A 1 71 ? 0.263 -0.922 4.919 1.00 97.19 71 TYR A O 1
ATOM 591 N N . ALA A 1 72 ? -0.409 -1.896 3.009 1.00 96.62 72 ALA A N 1
ATOM 592 C CA . ALA A 1 72 ? -1.782 -1.403 3.094 1.00 96.62 72 ALA A CA 1
ATOM 593 C C . ALA A 1 72 ? -2.542 -2.050 4.262 1.00 96.62 72 ALA A C 1
ATOM 595 O O . ALA A 1 72 ? -3.178 -1.340 5.042 1.00 96.62 72 ALA A O 1
ATOM 596 N N . SER A 1 73 ? -2.436 -3.371 4.434 1.00 97.06 73 SER A N 1
ATOM 597 C CA . SER A 1 73 ? -3.050 -4.097 5.549 1.00 97.06 73 SER A CA 1
ATOM 598 C C . SER A 1 73 ? -2.462 -3.686 6.898 1.00 97.06 73 SER A C 1
ATOM 600 O O . SER A 1 73 ? -3.213 -3.458 7.843 1.00 97.06 73 SER A O 1
ATOM 602 N N . GLN A 1 74 ? -1.139 -3.521 6.993 1.00 95.88 74 GLN A N 1
ATOM 603 C CA . GLN A 1 74 ? -0.485 -3.017 8.204 1.00 95.88 74 GLN A CA 1
ATOM 604 C C . GLN A 1 74 ? -0.990 -1.627 8.589 1.00 95.88 74 GLN A C 1
ATOM 606 O O . GLN A 1 74 ? -1.288 -1.380 9.757 1.00 95.88 74 GLN A O 1
ATOM 611 N N . LEU A 1 75 ? -1.120 -0.726 7.612 1.00 96.69 75 LEU A N 1
ATOM 612 C CA . LEU A 1 75 ? -1.628 0.618 7.855 1.00 96.69 75 LEU A CA 1
ATOM 613 C C . LEU A 1 75 ? -3.112 0.602 8.246 1.00 96.69 75 LEU A C 1
ATOM 615 O O . LEU A 1 75 ? -3.498 1.300 9.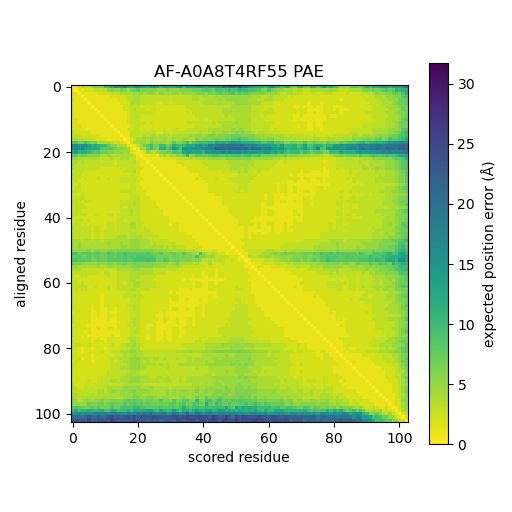179 1.00 96.69 75 LEU A O 1
ATOM 619 N N . ALA A 1 76 ? -3.930 -0.219 7.582 1.00 97.06 76 ALA A N 1
ATOM 620 C CA . ALA A 1 76 ? -5.340 -0.394 7.921 1.00 97.06 76 ALA A CA 1
ATOM 621 C C . ALA A 1 76 ? -5.515 -0.885 9.366 1.00 97.06 76 ALA A C 1
ATOM 623 O O . ALA A 1 76 ? -6.249 -0.271 10.139 1.00 97.06 76 ALA A O 1
ATOM 624 N N . ASN A 1 77 ? -4.768 -1.922 9.753 1.00 96.44 77 ASN A N 1
ATOM 625 C CA . ASN A 1 77 ? -4.766 -2.457 11.113 1.00 96.44 77 ASN A CA 1
ATOM 626 C C . ASN A 1 77 ? -4.301 -1.417 12.140 1.00 96.44 77 ASN A C 1
ATOM 628 O O . ASN A 1 77 ? -4.918 -1.273 13.193 1.00 96.44 77 ASN A O 1
ATOM 632 N N . LEU A 1 78 ? -3.239 -0.666 11.828 1.00 95.50 78 LEU A N 1
ATOM 633 C CA . LEU A 1 78 ? -2.716 0.383 12.705 1.00 95.50 78 LEU A CA 1
ATOM 634 C C . LEU A 1 78 ? -3.742 1.497 12.953 1.00 95.50 78 LEU A C 1
ATOM 636 O O . LEU A 1 78 ? -3.843 1.986 14.072 1.00 95.50 78 LEU A O 1
ATOM 640 N N . LEU A 1 79 ? -4.496 1.880 11.922 1.00 96.00 79 LEU A N 1
ATOM 641 C CA . LEU A 1 79 ? -5.486 2.959 11.976 1.00 96.00 79 LEU A CA 1
ATOM 642 C C . LEU A 1 79 ? -6.882 2.490 12.424 1.00 96.00 79 LEU A C 1
ATOM 644 O O . LEU A 1 79 ? -7.826 3.278 12.394 1.00 96.00 79 LEU A O 1
ATOM 648 N N . GLY A 1 80 ? -7.036 1.222 12.816 1.00 95.81 80 GLY A N 1
ATOM 649 C CA . GLY A 1 80 ? -8.315 0.675 13.277 1.00 95.81 80 GLY A CA 1
ATOM 650 C C . GLY A 1 80 ? -9.373 0.538 12.177 1.00 95.81 80 GLY A C 1
ATOM 651 O O . GLY A 1 80 ? -10.568 0.599 12.456 1.00 95.81 80 GLY A O 1
ATOM 652 N N . ILE A 1 81 ? -8.959 0.379 10.919 1.00 96.94 81 ILE A N 1
ATOM 653 C CA . ILE A 1 81 ? -9.875 0.066 9.819 1.00 96.94 81 ILE A CA 1
ATOM 654 C C . ILE A 1 81 ? -10.221 -1.420 9.905 1.00 96.94 81 ILE A C 1
ATOM 656 O O . ILE A 1 81 ? -9.339 -2.257 9.773 1.00 96.94 81 ILE A O 1
ATOM 660 N N . GLU A 1 82 ? -11.496 -1.755 10.093 1.00 94.00 82 GLU A N 1
ATOM 661 C CA . GLU A 1 82 ? -11.932 -3.155 10.228 1.00 94.00 82 GLU A CA 1
ATOM 662 C C . GLU A 1 82 ? -11.858 -3.954 8.918 1.00 94.00 82 GLU A C 1
ATOM 664 O O . GLU A 1 82 ? -11.559 -5.146 8.944 1.00 94.00 82 GLU A O 1
ATOM 669 N N . ASP A 1 83 ? -12.137 -3.304 7.784 1.00 95.44 83 ASP A N 1
ATOM 670 C CA . ASP A 1 83 ? -12.096 -3.914 6.452 1.00 95.44 83 ASP A CA 1
ATOM 671 C C . ASP A 1 83 ? -11.636 -2.894 5.400 1.00 95.44 83 ASP A C 1
ATOM 673 O O . ASP A 1 83 ? -12.332 -1.924 5.072 1.00 95.44 83 ASP A O 1
ATOM 677 N N . VAL A 1 84 ? -10.428 -3.097 4.870 1.00 95.19 84 VAL A N 1
ATOM 678 C CA . VAL A 1 84 ? -9.877 -2.263 3.794 1.00 95.19 84 VAL A CA 1
ATOM 679 C C . VAL A 1 84 ? -10.660 -2.395 2.480 1.00 95.19 84 VAL A C 1
ATOM 681 O O . VAL A 1 84 ? -10.730 -1.432 1.714 1.00 95.19 84 VAL A O 1
ATOM 684 N N . GLY A 1 85 ? -11.283 -3.548 2.225 1.00 94.94 85 GLY A N 1
ATOM 685 C CA . GLY A 1 85 ? -12.110 -3.798 1.045 1.00 94.94 85 GLY A CA 1
ATOM 686 C C . GLY A 1 85 ? -13.344 -2.911 1.024 1.00 94.94 85 GLY A C 1
ATOM 687 O O . GLY A 1 85 ? -13.594 -2.232 0.028 1.00 94.94 85 GLY A O 1
ATOM 688 N N . ASP A 1 86 ? -14.045 -2.810 2.153 1.00 95.38 86 ASP A N 1
ATOM 689 C CA . ASP A 1 86 ? -15.194 -1.910 2.292 1.00 95.38 86 ASP A CA 1
ATOM 690 C C . ASP A 1 86 ? -14.791 -0.445 2.076 1.00 95.38 86 ASP A C 1
ATOM 692 O O . ASP A 1 86 ? -15.483 0.316 1.392 1.00 95.38 86 ASP A O 1
ATOM 696 N N . LYS A 1 87 ? -13.640 -0.017 2.614 1.00 95.50 87 LYS A N 1
ATOM 697 C CA . LYS A 1 87 ? -13.123 1.343 2.370 1.00 95.50 87 LYS A CA 1
ATOM 698 C C . LYS A 1 87 ? -12.801 1.579 0.897 1.00 95.50 87 LYS A C 1
ATOM 700 O O . LYS A 1 87 ? -13.081 2.664 0.384 1.00 95.50 87 LYS A O 1
ATOM 705 N N . TYR A 1 88 ? -12.258 0.579 0.211 1.00 95.31 88 TYR A N 1
ATOM 706 C CA . TYR A 1 88 ? -11.987 0.652 -1.219 1.00 95.31 88 TYR A CA 1
ATOM 707 C C . TYR A 1 88 ? -13.275 0.755 -2.050 1.00 95.31 88 TYR A C 1
ATOM 709 O O . TYR A 1 88 ? -13.364 1.626 -2.916 1.00 95.31 88 TYR A O 1
ATOM 717 N N . LEU A 1 89 ? -14.294 -0.059 -1.757 1.00 96.00 89 LEU A N 1
ATOM 718 C CA . LEU A 1 89 ? -15.584 -0.013 -2.455 1.00 96.00 89 LEU A CA 1
ATOM 719 C C . LEU A 1 89 ? -16.265 1.353 -2.302 1.00 96.00 89 LEU A C 1
ATOM 721 O O . LEU A 1 89 ? -16.648 1.958 -3.304 1.00 9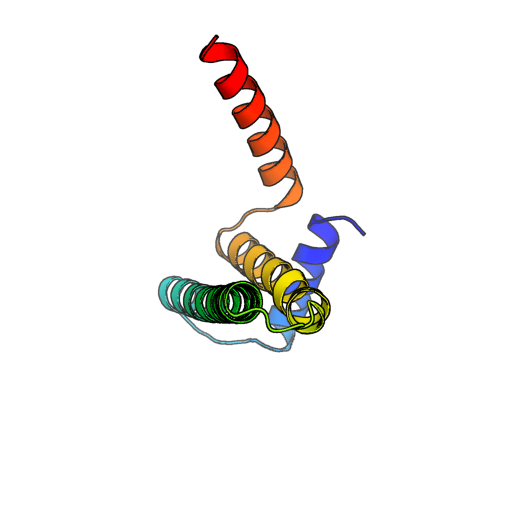6.00 89 LEU A O 1
ATOM 725 N N . ASN A 1 90 ? -16.305 1.898 -1.082 1.00 95.75 90 ASN A N 1
ATOM 726 C CA . ASN A 1 90 ? -16.805 3.256 -0.838 1.00 95.75 90 ASN A CA 1
ATOM 727 C C . ASN A 1 90 ? -16.061 4.296 -1.692 1.00 95.75 90 ASN A C 1
ATOM 729 O O . ASN A 1 90 ? -16.669 5.193 -2.280 1.00 95.75 90 ASN A O 1
ATOM 733 N N . ARG A 1 91 ? -14.736 4.152 -1.817 1.00 95.06 91 ARG A N 1
ATOM 734 C CA . ARG A 1 91 ? -13.919 5.067 -2.617 1.00 95.06 91 ARG A CA 1
ATOM 735 C C . ARG A 1 91 ? -14.232 4.985 -4.112 1.00 95.06 91 ARG A C 1
ATOM 737 O O . ARG A 1 91 ? -14.192 6.010 -4.795 1.00 95.06 91 ARG A O 1
ATOM 744 N N . LEU A 1 92 ? -14.550 3.799 -4.631 1.00 96.44 92 LEU A N 1
ATOM 745 C CA . LEU A 1 92 ? -14.983 3.639 -6.020 1.00 96.44 92 LEU A CA 1
ATOM 746 C C . LEU A 1 92 ? -16.309 4.361 -6.279 1.00 96.44 92 LEU A C 1
ATOM 748 O O . LEU A 1 92 ? -16.418 5.092 -7.264 1.00 96.44 92 LEU A O 1
ATOM 752 N N . GLU A 1 93 ? -17.283 4.227 -5.379 1.00 96.12 93 GLU A N 1
ATOM 753 C CA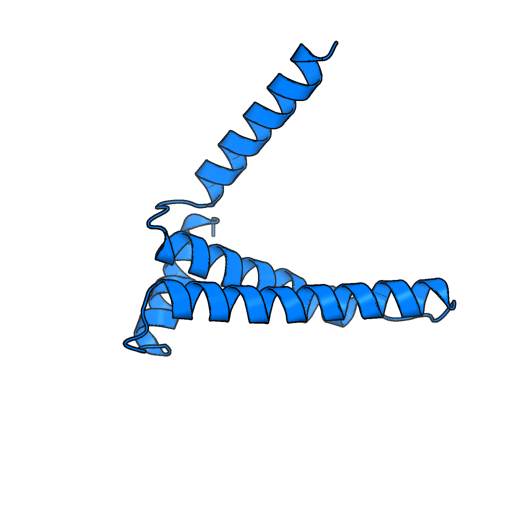 . GLU A 1 93 ? -18.568 4.923 -5.502 1.00 96.12 93 GLU A CA 1
ATOM 754 C C . GLU A 1 93 ? -18.411 6.448 -5.477 1.00 96.12 93 GLU A C 1
ATOM 756 O O . GLU A 1 93 ? -19.032 7.158 -6.271 1.00 96.12 93 GLU A O 1
ATOM 761 N N . GLU A 1 94 ? -17.562 6.971 -4.591 1.00 95.31 94 GLU A N 1
ATOM 762 C CA . GLU A 1 94 ? -17.237 8.400 -4.536 1.00 95.31 94 GLU A CA 1
ATOM 763 C C . GLU A 1 94 ? -16.599 8.902 -5.834 1.00 95.31 94 GLU A C 1
ATOM 765 O O . GLU A 1 94 ? -16.943 9.981 -6.322 1.00 95.31 94 GLU A O 1
ATOM 770 N N . ASN A 1 95 ? -15.678 8.126 -6.409 1.00 94.50 95 ASN A N 1
ATOM 771 C CA . ASN A 1 95 ? -15.018 8.487 -7.659 1.00 94.50 95 ASN A CA 1
ATOM 772 C C . ASN A 1 95 ? -16.015 8.540 -8.824 1.00 94.50 95 ASN A C 1
ATOM 774 O O . ASN A 1 95 ? -15.968 9.477 -9.620 1.00 94.50 95 ASN A O 1
ATOM 778 N N . VAL A 1 96 ? -16.952 7.587 -8.891 1.00 94.88 96 VAL A N 1
ATOM 779 C CA . VAL A 1 96 ? -18.046 7.603 -9.875 1.00 94.88 96 VAL A CA 1
ATOM 780 C C . VAL A 1 96 ? -18.904 8.856 -9.694 1.00 94.88 96 VAL A C 1
ATOM 782 O O . VAL A 1 96 ? -19.121 9.589 -10.657 1.00 94.88 96 VAL A O 1
ATOM 785 N N . LYS A 1 97 ? -19.335 9.159 -8.462 1.00 93.81 97 LYS A N 1
ATOM 786 C CA . LYS A 1 97 ? -20.135 10.361 -8.165 1.00 93.81 97 LYS A CA 1
ATOM 787 C C . LYS A 1 97 ? -19.429 11.638 -8.625 1.00 93.81 97 LYS A C 1
ATOM 789 O O . LYS A 1 97 ? -20.056 12.445 -9.302 1.00 93.81 97 LYS A O 1
ATOM 794 N N . ARG A 1 98 ? -18.132 11.785 -8.331 1.00 91.75 98 ARG A N 1
ATOM 795 C CA . ARG A 1 98 ? -17.327 12.946 -8.753 1.00 91.75 98 ARG A CA 1
ATOM 796 C C . ARG A 1 98 ? -17.281 13.119 -10.271 1.00 91.75 98 ARG A C 1
ATOM 798 O O . ARG A 1 98 ? -17.556 14.205 -10.769 1.00 91.75 98 ARG A O 1
ATOM 805 N N . LEU A 1 99 ? -16.994 12.043 -11.005 1.00 91.50 99 LEU A N 1
ATOM 806 C CA . LEU A 1 99 ? -16.916 12.075 -12.471 1.00 91.50 99 LEU A CA 1
ATOM 807 C C . LEU A 1 99 ? -18.257 12.418 -13.136 1.00 91.50 99 LEU A C 1
ATOM 809 O O . LEU A 1 99 ? -18.274 12.959 -14.241 1.00 91.50 99 LEU A O 1
ATOM 813 N N . HIS A 1 100 ? -19.375 12.092 -12.484 1.00 83.31 100 HIS A N 1
ATOM 814 C CA . HIS A 1 100 ? -20.717 12.412 -12.970 1.00 83.31 100 HIS A CA 1
ATOM 815 C C . HIS A 1 100 ? -21.264 13.751 -12.459 1.00 83.31 100 HIS A C 1
ATOM 817 O O . HIS A 1 100 ? -22.178 14.274 -13.081 1.00 83.31 100 HIS A O 1
ATOM 823 N N . SER A 1 101 ? -20.722 14.318 -11.376 1.00 77.50 101 SER A N 1
ATOM 824 C CA . SER A 1 101 ? -21.063 15.671 -10.907 1.00 77.50 101 SER A CA 1
ATOM 825 C C . SER A 1 101 ? -20.312 16.785 -11.642 1.00 77.50 101 SER A C 1
ATOM 827 O O . SER A 1 101 ? -20.713 17.940 -11.571 1.00 77.50 101 SER A O 1
ATOM 829 N N . GLU A 1 102 ? -19.208 16.450 -12.314 1.00 59.56 102 GLU A N 1
ATOM 830 C CA . GLU A 1 102 ? -18.391 17.373 -13.118 1.00 59.56 102 GLU A CA 1
ATOM 831 C C . GLU A 1 102 ? -18.821 17.416 -14.606 1.00 59.56 102 GLU A C 1
ATOM 833 O O . GLU A 1 102 ? -18.141 18.033 -15.427 1.00 59.56 102 GLU A O 1
ATOM 838 N N . LYS A 1 103 ? -19.943 16.769 -14.961 1.00 52.59 103 LYS A N 1
ATOM 839 C CA 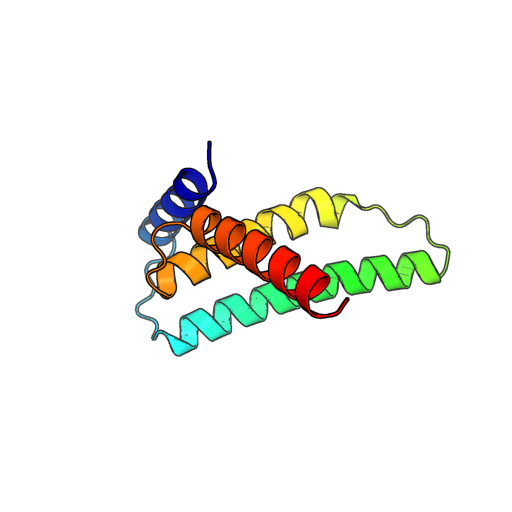. LYS A 1 103 ? -20.595 16.824 -16.281 1.00 52.59 103 LYS A CA 1
ATOM 840 C C . LYS A 1 103 ? -21.931 17.546 -16.192 1.00 52.59 103 LYS A C 1
ATOM 842 O O . LYS A 1 103 ? -22.253 18.251 -17.173 1.00 52.59 103 LYS A O 1
#

Foldseek 3Di:
DDLLVLLVVLVVVCVVPVPDPDDLVVLVVVLVVLLVVLVVVVVVVVVCVVVVHPDDCCCVVPPNVVSVSSSLSSVCVSVVNNGVVVVVVVVVVVVVVVVVVVD

Secondary structure (DSSP, 8-state):
--HHHHHHHHHHHHHHH------HHHHHHHHHHHHHHHHHHHHHHHHHHHTT----SHHIIIIIHHHHHHHHHHHHHHTT-S-HHHHHHHHHHHHHHHHHH--

Mean predicted aligned error: 3.96 Å

Sequence (103 aa):
MDTKDLQQRQAEYDAKYWQHNASELEKIRHITLHVGKLVGKLATYCERQEHGDNYSTDQIRDEVVPDLVVYASQLANLLGIEDVGDKYLNRLEENVKRLHSEK

Nearest PDB structures (foldseek):
  5uky-assembly1_B  TM=6.645E-01  e=4.451E+00  Mycobacterium tuberculosis